Protein AF-A0A497NMZ8-F1 (afdb_monomer_lite)

Sequence (86 aa):
TTGRGAPQGYPIAPVIKVCGNPRTSEKLSEHIDVDVSDVITKNKTLEEAAEKVFEKLVKVASGEKTNAEITGYDKTIDIYVRGIIL

Structure (mmCIF, N/CA/C/O backbone):
data_AF-A0A497NMZ8-F1
#
_entry.id   AF-A0A497NMZ8-F1
#
loop_
_atom_site.group_PDB
_atom_site.id
_atom_site.type_symbol
_atom_site.label_atom_id
_atom_site.label_alt_id
_atom_site.label_comp_id
_atom_site.label_asym_id
_atom_site.label_entity_id
_atom_site.label_seq_id
_atom_site.pdbx_PDB_ins_code
_atom_site.Cartn_x
_atom_site.Cartn_y
_atom_site.Cartn_z
_atom_site.occupancy
_atom_site.B_iso_or_equiv
_atom_site.auth_seq_id
_atom_site.auth_comp_id
_atom_site.auth_asym_id
_atom_site.auth_atom_id
_atom_site.pdbx_PDB_model_num
ATOM 1 N N . THR A 1 1 ? 2.442 -5.622 4.097 1.00 74.19 1 THR A N 1
ATOM 2 C CA . THR A 1 1 ? 2.358 -4.639 5.203 1.00 74.19 1 THR A CA 1
ATOM 3 C C . THR A 1 1 ? 3.761 -4.236 5.640 1.00 74.19 1 THR A C 1
ATOM 5 O O . THR A 1 1 ? 4.709 -4.957 5.346 1.00 74.19 1 THR A O 1
ATOM 8 N N . THR A 1 2 ? 3.938 -3.087 6.297 1.00 85.00 2 THR A N 1
ATOM 9 C CA . THR A 1 2 ? 5.219 -2.669 6.895 1.00 85.00 2 THR A CA 1
ATOM 10 C C . THR A 1 2 ? 5.001 -1.870 8.181 1.00 85.00 2 THR A C 1
ATOM 12 O O . THR A 1 2 ? 4.084 -1.064 8.262 1.00 85.00 2 THR A O 1
ATOM 15 N N . GLY A 1 3 ? 5.848 -2.073 9.192 1.00 80.50 3 GLY A N 1
ATOM 16 C CA . GLY A 1 3 ? 5.871 -1.255 10.417 1.00 80.50 3 GLY A CA 1
ATOM 17 C C . GLY A 1 3 ? 7.121 -0.381 10.556 1.00 80.50 3 GLY A C 1
ATOM 18 O O . GLY A 1 3 ? 7.216 0.401 11.498 1.00 80.50 3 GLY A O 1
ATOM 19 N N . ARG A 1 4 ? 8.089 -0.542 9.642 1.00 87.69 4 ARG A N 1
ATOM 20 C CA . ARG A 1 4 ? 9.395 0.144 9.647 1.00 87.69 4 ARG A CA 1
ATOM 21 C C . ARG A 1 4 ? 9.715 0.861 8.330 1.00 87.69 4 ARG A C 1
ATOM 23 O O . ARG A 1 4 ? 10.780 1.454 8.232 1.00 87.69 4 ARG A O 1
ATOM 30 N N . GLY A 1 5 ? 8.805 0.813 7.355 1.00 84.94 5 GLY A N 1
ATOM 31 C CA . GLY A 1 5 ? 8.919 1.547 6.094 1.00 84.94 5 GLY A CA 1
ATOM 32 C C . GLY A 1 5 ? 9.843 0.889 5.079 1.00 84.94 5 GLY A C 1
ATOM 33 O O . GLY A 1 5 ? 10.673 1.552 4.480 1.00 84.94 5 GLY A O 1
ATOM 34 N N . ALA A 1 6 ? 9.709 -0.424 4.911 1.00 87.75 6 ALA A N 1
ATOM 35 C CA . ALA A 1 6 ? 10.410 -1.180 3.878 1.00 87.75 6 ALA A CA 1
ATOM 36 C C . ALA A 1 6 ? 9.907 -0.727 2.481 1.00 87.75 6 ALA A C 1
ATOM 38 O O . ALA A 1 6 ? 8.745 -1.024 2.159 1.00 87.75 6 ALA A O 1
ATOM 39 N N . PRO A 1 7 ? 10.720 -0.007 1.676 1.00 87.12 7 PRO A N 1
ATOM 40 C CA . PRO A 1 7 ? 10.235 0.694 0.484 1.00 87.12 7 PRO A CA 1
ATOM 41 C C . PRO A 1 7 ? 10.070 -0.212 -0.746 1.00 87.12 7 PRO A C 1
ATOM 43 O O . PRO A 1 7 ? 9.537 0.236 -1.752 1.00 87.12 7 PRO A O 1
ATOM 46 N N . GLN A 1 8 ? 10.490 -1.483 -0.668 1.00 89.62 8 GLN A N 1
ATOM 47 C CA . GLN A 1 8 ? 10.553 -2.434 -1.788 1.00 89.62 8 GLN A CA 1
ATOM 48 C C . GLN A 1 8 ? 9.217 -2.558 -2.536 1.00 89.62 8 GLN A C 1
ATOM 50 O O . GLN A 1 8 ? 8.222 -3.005 -1.952 1.00 89.62 8 GLN A O 1
ATOM 55 N N . GLY A 1 9 ? 9.220 -2.203 -3.819 1.00 92.19 9 GLY A N 1
ATOM 56 C CA . GLY A 1 9 ? 8.211 -2.585 -4.802 1.00 92.19 9 GLY A CA 1
ATOM 57 C C . GLY A 1 9 ? 8.571 -3.889 -5.511 1.00 92.19 9 GLY A C 1
ATOM 58 O O . GLY A 1 9 ? 9.402 -4.662 -5.030 1.00 92.19 9 GLY A O 1
ATOM 59 N N . TYR A 1 10 ? 7.931 -4.137 -6.652 1.00 93.94 10 TYR A N 1
ATOM 60 C CA . TYR A 1 10 ? 8.198 -5.308 -7.481 1.00 93.94 10 TYR A CA 1
ATOM 61 C C . TYR A 1 10 ? 8.019 -4.964 -8.969 1.00 93.94 10 TYR A C 1
ATOM 63 O O . TYR A 1 10 ? 7.053 -4.282 -9.303 1.00 93.94 10 TYR A O 1
ATOM 71 N N . PRO A 1 11 ? 8.889 -5.449 -9.876 1.00 91.62 11 PRO A N 1
ATOM 72 C CA . PRO A 1 11 ? 8.909 -4.955 -11.258 1.00 91.62 11 PRO A CA 1
ATOM 73 C C . PRO A 1 11 ? 7.793 -5.525 -12.138 1.00 91.62 11 PRO A C 1
ATOM 75 O O . PRO A 1 11 ? 7.549 -5.025 -13.231 1.00 91.62 11 PRO A O 1
ATOM 78 N N . ILE A 1 12 ? 7.150 -6.610 -11.698 1.00 92.06 12 ILE A N 1
ATOM 79 C CA . ILE A 1 12 ? 6.150 -7.350 -12.487 1.00 92.06 12 ILE A CA 1
ATOM 80 C C . ILE A 1 12 ? 4.726 -7.083 -11.981 1.00 92.06 12 ILE A C 1
ATOM 82 O O . ILE A 1 12 ? 3.761 -7.280 -12.714 1.00 92.06 12 ILE A O 1
ATOM 86 N N . ALA A 1 13 ? 4.579 -6.654 -10.727 1.00 94.12 13 ALA A N 1
ATOM 87 C CA . ALA A 1 13 ? 3.281 -6.477 -10.093 1.00 94.12 13 ALA A CA 1
ATOM 88 C C . ALA A 1 13 ? 3.308 -5.267 -9.150 1.00 94.12 13 ALA A C 1
ATOM 90 O O . ALA A 1 13 ? 4.269 -5.125 -8.391 1.00 94.12 13 ALA A O 1
ATOM 91 N N . PRO A 1 14 ? 2.253 -4.435 -9.136 1.00 96.25 14 PRO A N 1
ATOM 92 C CA . PRO A 1 14 ? 2.175 -3.304 -8.224 1.00 96.25 14 PRO A CA 1
ATOM 93 C C . PRO A 1 14 ? 2.139 -3.783 -6.767 1.00 96.25 14 PRO A C 1
ATOM 95 O O . PRO A 1 14 ? 1.497 -4.782 -6.431 1.00 96.25 14 PRO A O 1
ATOM 98 N N . VAL A 1 15 ? 2.815 -3.050 -5.878 1.00 96.38 15 VAL A N 1
ATOM 99 C CA . VAL A 1 15 ? 2.917 -3.391 -4.451 1.00 96.38 15 VAL A CA 1
ATOM 100 C C . VAL A 1 15 ? 2.306 -2.282 -3.609 1.00 96.38 15 VAL A C 1
ATOM 102 O O . VAL A 1 15 ? 2.932 -1.256 -3.374 1.00 96.38 15 VAL A O 1
ATOM 105 N N . ILE A 1 16 ? 1.103 -2.523 -3.087 1.00 97.69 16 ILE A N 1
ATOM 106 C CA . ILE A 1 16 ? 0.437 -1.596 -2.165 1.00 97.69 16 ILE A CA 1
ATOM 107 C C . ILE A 1 16 ? 1.054 -1.735 -0.773 1.00 97.69 16 ILE A C 1
ATOM 109 O O . ILE A 1 16 ? 0.910 -2.757 -0.088 1.00 97.69 16 ILE A O 1
ATOM 113 N N . LYS A 1 17 ? 1.747 -0.692 -0.321 1.00 96.81 17 LYS A N 1
ATOM 114 C CA . LYS A 1 17 ? 2.395 -0.656 0.984 1.00 96.81 17 LYS A CA 1
ATOM 115 C C . LYS A 1 17 ? 1.449 -0.129 2.063 1.00 96.81 17 LYS A C 1
ATOM 117 O O . LYS A 1 17 ? 1.216 1.066 2.196 1.00 96.81 17 LYS A O 1
ATOM 122 N N . VAL A 1 18 ? 0.950 -1.048 2.886 1.00 97.44 18 VAL A N 1
ATOM 123 C CA . VAL A 1 18 ? 0.098 -0.734 4.047 1.00 97.44 18 VAL A CA 1
ATOM 124 C C . VAL A 1 18 ? 0.937 -0.594 5.322 1.00 97.44 18 VAL A C 1
ATOM 126 O O . VAL A 1 18 ? 1.720 -1.504 5.625 1.00 97.44 18 VAL A O 1
ATOM 129 N N . CYS A 1 19 ? 0.755 0.487 6.088 1.00 97.25 19 CYS A N 1
ATOM 130 C CA . CYS A 1 19 ? 1.453 0.742 7.353 1.00 97.25 19 CYS A CA 1
ATOM 131 C C . CYS A 1 19 ? 0.491 1.038 8.508 1.00 97.25 19 CYS A C 1
ATOM 133 O O . CYS A 1 19 ? -0.402 1.860 8.374 1.00 97.25 19 CYS A O 1
ATOM 135 N N . GLY A 1 20 ? 0.692 0.384 9.656 1.00 95.69 20 GLY A N 1
ATOM 136 C CA . GLY A 1 20 ? -0.092 0.619 10.879 1.00 95.69 20 GLY A CA 1
ATOM 137 C C . GLY A 1 20 ? 0.650 1.399 11.968 1.00 95.69 20 GLY A C 1
ATOM 138 O O . GLY A 1 20 ? 0.112 1.594 13.053 1.00 95.69 20 GLY A O 1
ATOM 139 N N . ASN A 1 21 ? 1.897 1.816 11.723 1.00 96.38 21 ASN A N 1
ATOM 140 C CA . ASN A 1 21 ? 2.694 2.562 12.695 1.00 96.38 21 ASN A CA 1
ATOM 141 C C . ASN A 1 21 ? 2.617 4.064 12.376 1.00 96.38 21 ASN A C 1
ATOM 143 O O . ASN A 1 21 ? 3.217 4.478 11.383 1.00 96.38 21 ASN A O 1
ATOM 147 N N . PRO A 1 22 ? 1.979 4.892 13.223 1.00 95.56 22 PRO A N 1
ATOM 148 C CA . PRO A 1 22 ? 1.736 6.303 12.913 1.00 95.56 22 PRO A CA 1
ATOM 149 C C . PRO A 1 22 ? 3.036 7.086 12.700 1.00 95.56 22 PRO A C 1
ATOM 151 O O . PRO A 1 22 ? 3.131 7.905 11.792 1.00 95.56 22 PRO A O 1
ATOM 154 N N . ARG A 1 23 ? 4.089 6.776 13.472 1.00 96.31 23 ARG A N 1
ATOM 155 C CA . ARG A 1 23 ? 5.397 7.437 13.333 1.00 96.31 23 ARG A CA 1
ATOM 156 C C . ARG A 1 23 ? 6.073 7.106 12.005 1.00 96.31 23 ARG A C 1
ATOM 158 O O . ARG A 1 23 ? 6.840 7.911 11.489 1.00 96.31 23 ARG A O 1
ATOM 165 N N . THR A 1 24 ? 5.853 5.900 11.491 1.00 96.12 24 THR A N 1
ATOM 166 C CA . THR A 1 24 ? 6.408 5.465 10.206 1.00 96.12 24 THR A CA 1
ATOM 167 C C . THR A 1 24 ? 5.593 6.039 9.056 1.00 96.12 24 THR A C 1
ATOM 169 O O . THR A 1 24 ? 6.197 6.563 8.127 1.00 96.12 24 THR A O 1
ATOM 172 N N . SER A 1 25 ? 4.261 6.004 9.148 1.00 95.12 25 SER A N 1
ATOM 173 C CA . SER A 1 25 ? 3.349 6.625 8.180 1.00 95.12 25 SER A CA 1
ATOM 174 C C . SER A 1 25 ? 3.625 8.114 7.990 1.00 95.12 25 SER A C 1
ATOM 176 O O . SER A 1 25 ? 3.631 8.588 6.862 1.00 95.12 25 SER A O 1
ATOM 178 N N . GLU A 1 26 ? 3.929 8.839 9.068 1.00 95.12 26 GLU A N 1
ATOM 179 C CA . GLU A 1 26 ? 4.289 10.257 9.002 1.00 95.12 26 GLU A CA 1
ATOM 180 C C . GLU A 1 26 ? 5.663 10.485 8.348 1.00 95.12 26 GLU A C 1
ATOM 182 O O . GLU A 1 26 ? 5.789 11.284 7.424 1.00 95.12 26 GLU A O 1
ATOM 187 N N . LYS A 1 27 ? 6.703 9.774 8.806 1.00 96.31 27 LYS A N 1
ATOM 188 C CA . LYS A 1 27 ? 8.089 10.009 8.357 1.00 96.31 27 LYS A CA 1
ATOM 189 C C . LYS A 1 27 ? 8.401 9.476 6.963 1.00 96.31 27 LYS A C 1
ATOM 191 O O . LYS A 1 27 ? 9.325 9.970 6.331 1.00 96.31 27 LYS A O 1
ATOM 196 N N . LEU A 1 28 ? 7.705 8.427 6.533 1.00 95.31 28 LEU A N 1
ATOM 197 C CA . LEU A 1 28 ? 7.944 7.715 5.274 1.00 95.31 28 LEU A CA 1
ATOM 198 C C . LEU A 1 28 ? 6.669 7.683 4.423 1.00 95.31 28 LEU A C 1
ATOM 200 O O . LEU A 1 28 ? 6.402 6.695 3.739 1.00 95.31 28 LEU A O 1
ATOM 204 N N . SER A 1 29 ? 5.877 8.755 4.486 1.00 94.69 29 SER A N 1
ATOM 205 C CA . SER A 1 29 ? 4.611 8.905 3.760 1.00 94.69 29 SER A CA 1
ATOM 206 C C . SER A 1 29 ? 4.774 8.693 2.252 1.00 94.69 29 SER A C 1
ATOM 208 O O . SER A 1 29 ? 3.950 8.023 1.636 1.00 94.69 29 SER A O 1
ATOM 210 N N . GLU A 1 30 ? 5.892 9.140 1.675 1.00 95.12 30 GLU A N 1
ATOM 211 C CA . GLU A 1 30 ? 6.240 8.935 0.260 1.00 95.12 30 GLU A CA 1
ATOM 212 C C . GLU 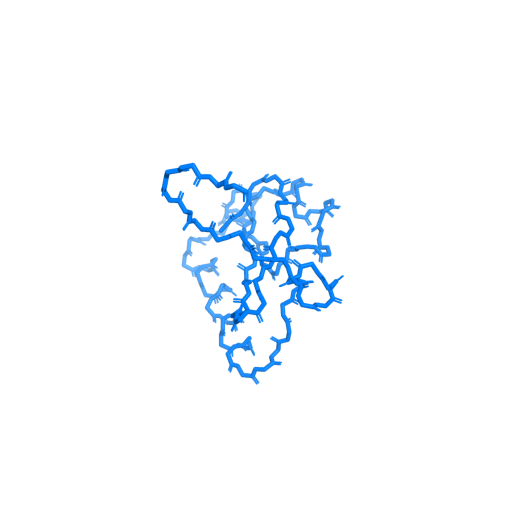A 1 30 ? 6.392 7.457 -0.136 1.00 95.12 30 GLU A C 1
ATOM 214 O O . GLU A 1 30 ? 6.313 7.127 -1.313 1.00 95.12 30 GLU A O 1
ATOM 219 N N . HIS A 1 31 ? 6.575 6.548 0.827 1.00 95.00 31 HIS A N 1
ATOM 220 C CA . HIS A 1 31 ? 6.719 5.107 0.594 1.00 95.00 31 HIS A CA 1
ATOM 221 C C . HIS A 1 31 ? 5.497 4.289 1.038 1.00 95.00 31 HIS A C 1
ATOM 223 O O . HIS A 1 31 ? 5.521 3.060 0.950 1.00 95.00 31 HIS A O 1
ATOM 229 N N . ILE A 1 32 ? 4.443 4.936 1.549 1.00 97.19 32 ILE A N 1
ATOM 230 C CA . ILE A 1 32 ? 3.272 4.263 2.123 1.00 97.19 32 ILE A CA 1
ATOM 231 C C . ILE A 1 32 ? 2.018 4.623 1.333 1.00 97.19 32 ILE A C 1
ATOM 233 O O . ILE A 1 32 ? 1.569 5.763 1.338 1.00 97.19 32 ILE A O 1
ATOM 237 N N . ASP A 1 33 ? 1.424 3.619 0.694 1.00 97.75 33 ASP A N 1
ATOM 238 C CA . ASP A 1 33 ? 0.189 3.772 -0.073 1.00 97.75 33 ASP A CA 1
ATOM 239 C C . ASP A 1 33 ? -1.046 3.897 0.825 1.00 97.75 33 ASP A C 1
ATOM 241 O O . ASP A 1 33 ? -1.988 4.614 0.491 1.00 97.75 33 ASP A O 1
ATOM 245 N N . VAL A 1 34 ? -1.068 3.173 1.952 1.00 97.88 34 VAL A N 1
ATOM 246 C CA . VAL A 1 34 ? -2.209 3.160 2.877 1.00 97.88 34 VAL A CA 1
ATOM 247 C C . VAL A 1 34 ? -1.735 3.183 4.326 1.00 97.88 34 VAL A C 1
ATOM 249 O O . VAL A 1 34 ? -1.159 2.216 4.826 1.00 97.88 34 VAL A O 1
ATOM 252 N N . ASP A 1 35 ? -2.032 4.274 5.026 1.00 97.50 35 ASP A N 1
ATOM 253 C CA . ASP A 1 35 ? -1.900 4.359 6.481 1.00 97.50 35 ASP A CA 1
ATOM 254 C C . ASP A 1 35 ? -3.168 3.829 7.168 1.00 97.50 35 ASP A C 1
ATOM 256 O O . ASP A 1 35 ? -4.261 4.335 6.916 1.00 97.50 35 ASP A O 1
ATOM 260 N N . VAL A 1 36 ? -3.016 2.829 8.032 1.00 97.69 36 VAL A N 1
ATOM 261 C CA . VAL A 1 36 ? -4.075 2.232 8.869 1.00 97.69 36 VAL A CA 1
ATOM 262 C C . VAL A 1 36 ? -3.770 2.390 10.365 1.00 97.69 36 VAL A C 1
ATOM 264 O O . VAL A 1 36 ? -4.296 1.668 11.209 1.00 97.69 36 VAL A O 1
ATOM 267 N N . SER A 1 37 ? -2.870 3.312 10.724 1.00 97.06 37 SER A N 1
ATOM 268 C CA . SER A 1 37 ? -2.510 3.586 12.122 1.00 97.06 37 SER A CA 1
ATOM 269 C C . SER A 1 37 ? -3.649 4.198 12.946 1.00 97.06 37 SER A C 1
ATOM 271 O O . SER A 1 37 ? -3.599 4.213 14.180 1.00 97.06 37 SER A O 1
ATOM 273 N N . ASP A 1 38 ? -4.697 4.685 12.288 1.00 96.94 38 ASP A N 1
ATOM 274 C CA . ASP A 1 38 ? -5.917 5.218 12.891 1.00 96.94 38 ASP A CA 1
ATOM 275 C C . ASP A 1 38 ?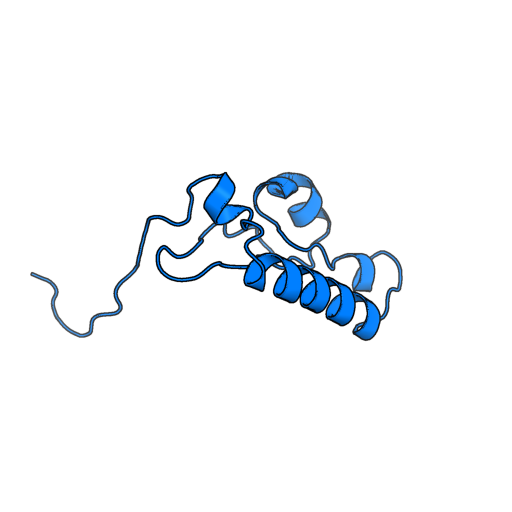 -6.746 4.158 13.627 1.00 96.94 38 ASP A C 1
ATOM 277 O O . ASP A 1 38 ? -7.441 4.507 14.583 1.00 96.94 38 ASP A O 1
ATOM 281 N N . VAL A 1 39 ? -6.582 2.874 13.294 1.00 96.75 39 VAL A N 1
ATOM 282 C CA . VAL A 1 39 ? -7.139 1.756 14.077 1.00 96.75 39 VAL A CA 1
ATOM 283 C C . VAL A 1 39 ? -6.670 1.820 15.533 1.00 96.75 39 VAL A C 1
ATOM 285 O O . VAL A 1 39 ? -7.451 1.627 16.458 1.00 96.75 39 VAL A O 1
ATOM 288 N N . ILE A 1 40 ? -5.394 2.152 15.754 1.00 93.81 40 ILE A N 1
ATOM 289 C CA . ILE A 1 40 ? -4.794 2.215 17.095 1.00 93.81 40 ILE A CA 1
ATOM 290 C C . ILE A 1 40 ? -4.882 3.632 17.677 1.00 93.81 40 ILE A C 1
ATOM 292 O O . ILE A 1 40 ? -5.061 3.803 18.879 1.00 93.81 40 ILE A O 1
ATOM 296 N N . THR A 1 41 ? -4.733 4.665 16.843 1.00 95.75 41 THR A N 1
ATOM 297 C CA . THR A 1 41 ? -4.595 6.057 17.315 1.00 95.75 41 THR A CA 1
ATOM 298 C C . THR A 1 41 ? -5.907 6.828 17.404 1.00 95.75 41 THR A C 1
ATOM 300 O O . THR A 1 41 ? -5.978 7.812 18.136 1.00 95.75 41 THR A O 1
ATOM 303 N N . LYS A 1 42 ? -6.936 6.417 16.654 1.00 95.00 42 LYS A N 1
ATOM 304 C CA . LYS A 1 42 ? -8.204 7.151 16.505 1.00 95.00 42 LYS A CA 1
ATOM 305 C C . LYS A 1 42 ? -9.438 6.267 16.694 1.00 95.00 42 LYS A C 1
ATOM 307 O O . LYS A 1 42 ? -10.537 6.702 16.369 1.00 95.00 42 LYS A O 1
ATOM 312 N N . ASN A 1 43 ? -9.263 5.062 17.240 1.00 94.38 43 ASN A N 1
ATOM 313 C CA . ASN A 1 43 ? -10.348 4.126 17.543 1.00 94.38 43 ASN A CA 1
ATOM 314 C C . ASN A 1 43 ? -11.186 3.729 16.308 1.00 94.38 43 ASN A C 1
ATOM 316 O O . ASN A 1 43 ? -12.378 3.449 16.426 1.00 94.38 43 ASN A O 1
ATOM 320 N N . LYS A 1 44 ? -10.566 3.734 15.118 1.00 96.00 44 LYS A N 1
ATOM 321 C CA . LYS A 1 44 ? -11.183 3.216 13.893 1.00 96.00 44 LYS A CA 1
ATOM 322 C C . LYS A 1 44 ? -11.318 1.700 13.956 1.00 96.00 44 LYS A C 1
ATOM 324 O O . LYS A 1 44 ? -10.491 1.011 14.552 1.00 96.00 44 LYS A O 1
ATOM 329 N N . THR A 1 45 ? -12.350 1.187 13.307 1.00 97.88 45 THR A N 1
ATOM 330 C CA . THR A 1 45 ? -12.591 -0.255 13.213 1.00 97.88 45 THR A CA 1
ATOM 331 C C . THR A 1 45 ? -11.672 -0.917 12.186 1.00 97.88 45 THR A C 1
ATOM 333 O O . THR A 1 45 ? -11.118 -0.262 11.295 1.00 97.88 45 THR A O 1
ATOM 336 N N . LEU A 1 46 ? -11.500 -2.237 12.297 1.00 96.94 46 LEU A N 1
ATOM 337 C CA . LEU A 1 46 ? -10.751 -3.005 11.299 1.00 96.94 46 LEU A CA 1
ATOM 338 C C . LEU A 1 46 ? -11.474 -3.010 9.952 1.00 96.94 46 LEU A C 1
ATOM 340 O O . LEU A 1 46 ? -10.820 -3.008 8.915 1.00 96.94 46 LEU A O 1
ATOM 344 N N . GLU A 1 47 ? -12.803 -2.967 9.971 1.00 98.19 47 GLU A N 1
ATOM 345 C CA . GLU A 1 47 ? -13.665 -2.893 8.798 1.00 98.19 47 GLU A CA 1
ATOM 346 C C . GLU A 1 47 ? -13.407 -1.603 8.008 1.00 98.19 47 GLU A C 1
ATOM 348 O O . GLU A 1 47 ? -13.199 -1.654 6.799 1.00 98.19 47 GLU A O 1
ATOM 353 N N . GLU A 1 48 ? -13.311 -0.453 8.682 1.00 98.00 48 GLU A N 1
ATOM 354 C CA . GLU A 1 48 ? -12.963 0.817 8.030 1.00 98.00 48 GLU A CA 1
ATOM 355 C C . GLU A 1 48 ? -11.548 0.805 7.433 1.00 98.00 48 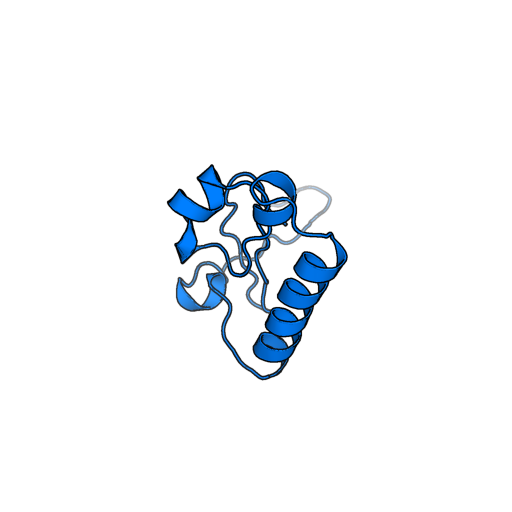GLU A C 1
ATOM 357 O O . GLU A 1 48 ? -11.316 1.351 6.352 1.00 98.00 48 GLU A O 1
ATOM 362 N N . ALA A 1 49 ? -10.586 0.185 8.122 1.00 97.62 49 ALA A N 1
ATOM 363 C CA . ALA A 1 49 ? -9.231 0.041 7.598 1.00 97.62 49 ALA A CA 1
ATOM 364 C C . ALA A 1 49 ? -9.182 -0.909 6.390 1.00 97.62 49 ALA A C 1
ATOM 366 O O . ALA A 1 49 ? -8.458 -0.643 5.429 1.00 97.62 49 ALA A O 1
ATOM 367 N N . ALA A 1 50 ? -9.960 -1.994 6.421 1.00 97.81 50 ALA A N 1
ATOM 368 C CA . ALA A 1 50 ? -10.085 -2.937 5.318 1.00 97.81 50 ALA A CA 1
ATOM 369 C C . ALA A 1 50 ? -10.694 -2.269 4.080 1.00 97.81 50 ALA A C 1
ATOM 371 O O . ALA A 1 50 ? -10.139 -2.423 2.993 1.00 97.81 50 ALA A O 1
ATOM 372 N N . GLU A 1 51 ? -11.751 -1.468 4.252 1.00 98.50 51 GLU A N 1
ATOM 373 C CA . GLU A 1 51 ? -12.369 -0.702 3.163 1.00 98.50 51 GLU A CA 1
ATOM 374 C C . GLU A 1 51 ? -11.346 0.229 2.502 1.00 98.50 51 GLU A C 1
ATOM 376 O O . GLU A 1 51 ? -11.160 0.203 1.290 1.00 98.50 51 GLU A O 1
ATOM 381 N N . LYS A 1 52 ? -10.566 0.966 3.301 1.00 98.00 52 LYS A N 1
ATOM 382 C CA . LYS A 1 52 ? -9.510 1.854 2.791 1.00 98.00 52 LYS A CA 1
ATOM 383 C C . LYS A 1 52 ? -8.454 1.109 1.962 1.00 98.00 52 LYS A C 1
ATOM 385 O O . LYS A 1 52 ? -7.989 1.614 0.938 1.00 98.00 52 LYS A O 1
ATOM 390 N N . VAL A 1 53 ? -8.051 -0.085 2.403 1.00 98.25 53 VAL A N 1
ATOM 391 C CA . VAL A 1 53 ? -7.109 -0.936 1.655 1.00 98.25 53 VAL A CA 1
ATOM 392 C C . VAL A 1 53 ? -7.755 -1.455 0.369 1.00 98.25 53 VAL A C 1
ATOM 394 O O . VAL A 1 53 ? -7.102 -1.459 -0.675 1.00 98.25 53 VAL A O 1
ATOM 397 N N . PHE A 1 54 ? -9.024 -1.859 0.426 1.00 98.56 54 PHE A N 1
ATOM 398 C CA . PHE A 1 54 ? -9.771 -2.365 -0.719 1.00 98.56 54 PHE A CA 1
ATOM 399 C C . PHE A 1 54 ? -9.982 -1.289 -1.791 1.00 98.56 54 PHE A C 1
ATOM 401 O O . PHE A 1 54 ? -9.688 -1.527 -2.961 1.00 98.56 54 PHE A O 1
ATOM 408 N N . GLU A 1 55 ? -10.376 -0.075 -1.409 1.00 98.69 55 GLU A N 1
ATOM 409 C CA . GLU A 1 55 ? -10.497 1.059 -2.328 1.00 98.69 55 GLU A CA 1
ATOM 410 C C . GLU A 1 55 ? -9.176 1.347 -3.054 1.00 98.69 55 GLU A C 1
ATOM 412 O O . GLU A 1 55 ? -9.155 1.521 -4.276 1.00 98.69 55 GLU A O 1
ATOM 417 N N . LYS A 1 56 ? -8.049 1.369 -2.325 1.00 98.56 56 LYS A N 1
ATOM 418 C CA . LYS A 1 56 ? -6.724 1.558 -2.935 1.00 98.56 56 LYS A CA 1
ATOM 419 C C . LYS A 1 56 ? -6.379 0.405 -3.878 1.00 98.56 56 LYS A C 1
ATOM 421 O O . LYS A 1 56 ? -5.835 0.658 -4.950 1.00 98.56 56 LYS A O 1
ATOM 426 N N . LEU A 1 57 ? -6.727 -0.834 -3.523 1.00 98.62 57 LEU A N 1
ATOM 427 C CA . LEU A 1 57 ? -6.551 -2.001 -4.389 1.00 98.62 57 LEU A CA 1
ATOM 428 C C . LEU A 1 57 ? -7.310 -1.848 -5.705 1.00 98.62 57 LEU A C 1
ATOM 430 O O . LEU A 1 57 ? -6.715 -2.049 -6.760 1.00 98.62 57 LEU A O 1
ATOM 434 N N . VAL A 1 58 ? -8.581 -1.444 -5.662 1.00 98.69 58 VAL A N 1
ATOM 435 C CA . VAL A 1 58 ? -9.391 -1.227 -6.870 1.00 98.69 58 VAL A CA 1
ATOM 436 C C . VAL A 1 58 ? -8.786 -0.133 -7.748 1.00 98.69 58 VAL A C 1
ATOM 438 O O . VAL A 1 58 ? -8.674 -0.314 -8.962 1.00 98.69 58 VAL A O 1
ATOM 441 N N . LYS A 1 59 ? -8.342 0.982 -7.157 1.00 98.75 59 LYS A N 1
ATOM 442 C CA . LYS A 1 59 ? -7.704 2.071 -7.912 1.00 98.75 59 LYS A CA 1
ATOM 443 C C . LYS A 1 59 ? -6.402 1.634 -8.581 1.00 98.75 59 LYS A C 1
ATOM 445 O O . LYS A 1 59 ? -6.199 1.917 -9.759 1.00 98.75 59 LYS A O 1
ATOM 450 N N . VAL A 1 60 ? -5.554 0.896 -7.867 1.00 98.50 60 VAL A N 1
ATOM 451 C CA . VAL A 1 60 ? -4.291 0.372 -8.411 1.00 98.50 60 VAL A CA 1
ATOM 452 C C . VAL A 1 60 ? -4.548 -0.656 -9.509 1.00 98.50 60 VAL A C 1
ATOM 454 O O . VAL A 1 60 ? -3.949 -0.579 -10.578 1.00 98.50 60 VAL A O 1
ATOM 457 N N . ALA A 1 61 ? -5.511 -1.559 -9.312 1.00 98.25 61 ALA A N 1
ATOM 458 C CA . ALA A 1 61 ? -5.949 -2.488 -10.352 1.00 98.25 61 ALA A CA 1
ATOM 459 C C . ALA A 1 61 ? -6.520 -1.767 -11.591 1.00 98.25 61 ALA A C 1
ATOM 461 O O . ALA A 1 61 ? -6.457 -2.299 -12.696 1.00 98.25 61 ALA A O 1
ATOM 462 N N . SER A 1 62 ? -7.031 -0.544 -11.414 1.00 98.50 62 SER A N 1
ATOM 463 C CA . SER A 1 62 ? -7.525 0.330 -12.486 1.00 98.50 62 SER A CA 1
ATOM 464 C C . SER A 1 62 ? -6.436 1.216 -13.115 1.00 98.50 62 SER A C 1
ATOM 466 O O . SER A 1 62 ? -6.748 2.046 -13.966 1.00 98.50 62 SER A O 1
ATOM 468 N N . GLY A 1 63 ? -5.167 1.051 -12.722 1.00 97.88 63 GLY A N 1
ATOM 469 C CA . GLY A 1 63 ? -4.018 1.742 -13.314 1.00 97.88 63 GLY A CA 1
ATOM 470 C C . GLY A 1 63 ? -3.432 2.892 -12.488 1.00 97.88 63 GLY A C 1
ATOM 471 O O . GLY A 1 63 ? -2.510 3.558 -12.962 1.00 97.88 63 GLY A O 1
ATOM 472 N N . GLU A 1 64 ? -3.919 3.146 -11.268 1.00 98.44 64 GLU A N 1
ATOM 473 C CA . GLU A 1 64 ? -3.232 4.059 -10.347 1.00 98.44 64 GLU A CA 1
ATOM 474 C C . GLU A 1 64 ? -1.869 3.471 -9.945 1.00 98.44 64 GLU A C 1
ATOM 476 O O . GLU A 1 64 ? -1.786 2.334 -9.485 1.00 98.44 64 GLU A O 1
ATOM 481 N N . LYS A 1 65 ? -0.793 4.251 -10.084 1.00 98.00 65 LYS A N 1
ATOM 482 C CA . LYS A 1 65 ? 0.544 3.815 -9.666 1.00 98.00 65 LYS A CA 1
ATOM 483 C C . LYS A 1 65 ? 0.655 3.757 -8.144 1.00 98.00 65 LYS A C 1
ATOM 485 O O . LYS A 1 65 ? 0.150 4.629 -7.436 1.00 98.00 65 LYS A O 1
ATOM 490 N N . THR A 1 66 ? 1.373 2.758 -7.652 1.00 98.06 66 THR A N 1
ATOM 491 C CA . THR A 1 66 ? 1.798 2.668 -6.253 1.00 98.06 66 THR A CA 1
ATOM 492 C C . THR A 1 66 ? 2.970 3.603 -5.976 1.00 98.06 66 THR A C 1
ATOM 494 O O . THR A 1 66 ? 3.724 3.983 -6.876 1.00 98.06 66 THR A O 1
ATOM 497 N N . ASN A 1 67 ? 3.173 3.952 -4.710 1.00 97.00 67 ASN A N 1
ATOM 498 C CA . ASN A 1 67 ? 4.285 4.803 -4.292 1.00 97.00 67 ASN A CA 1
ATOM 499 C C . ASN A 1 67 ? 5.658 4.223 -4.680 1.00 97.00 67 ASN A C 1
ATOM 501 O O . ASN A 1 67 ? 6.573 4.972 -5.029 1.00 97.00 67 ASN A O 1
ATOM 505 N N . ALA A 1 68 ? 5.812 2.895 -4.680 1.00 96.06 68 ALA A N 1
ATOM 506 C CA . ALA A 1 68 ? 7.045 2.248 -5.128 1.00 96.06 68 ALA A CA 1
ATOM 507 C C . ALA A 1 68 ? 7.303 2.456 -6.633 1.00 96.06 68 ALA A C 1
ATOM 509 O O . ALA A 1 68 ? 8.432 2.753 -7.015 1.00 96.06 68 ALA A O 1
ATOM 510 N N . GLU A 1 69 ? 6.266 2.389 -7.473 1.00 96.69 69 GLU A N 1
ATOM 511 C CA . GLU A 1 69 ? 6.367 2.685 -8.913 1.00 96.69 69 GLU A CA 1
ATOM 512 C C . GLU A 1 69 ? 6.636 4.175 -9.178 1.00 96.69 69 GLU A C 1
ATOM 514 O O . GLU A 1 69 ? 7.366 4.526 -10.104 1.00 96.69 69 GLU A O 1
ATOM 519 N N . ILE A 1 70 ? 6.064 5.072 -8.365 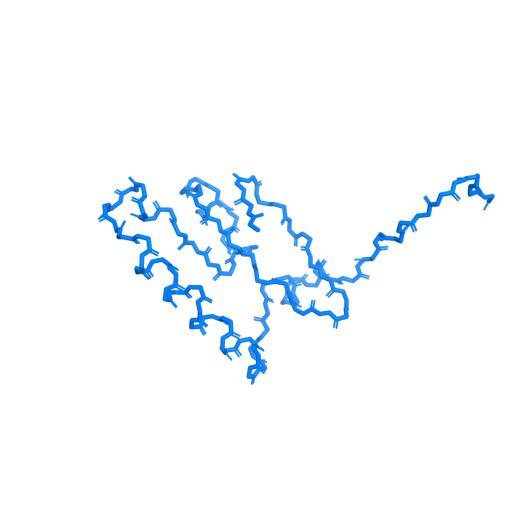1.00 96.56 70 ILE A N 1
ATOM 520 C CA . ILE A 1 70 ? 6.277 6.525 -8.484 1.00 96.56 70 ILE A CA 1
ATOM 521 C C . ILE A 1 70 ? 7.721 6.896 -8.126 1.00 96.56 70 ILE A C 1
ATOM 523 O O . ILE A 1 70 ? 8.359 7.668 -8.838 1.00 96.56 70 ILE A O 1
ATOM 527 N N . THR A 1 71 ? 8.246 6.330 -7.038 1.00 94.56 71 THR A N 1
ATOM 528 C CA . THR A 1 71 ? 9.623 6.569 -6.567 1.00 94.56 71 THR A C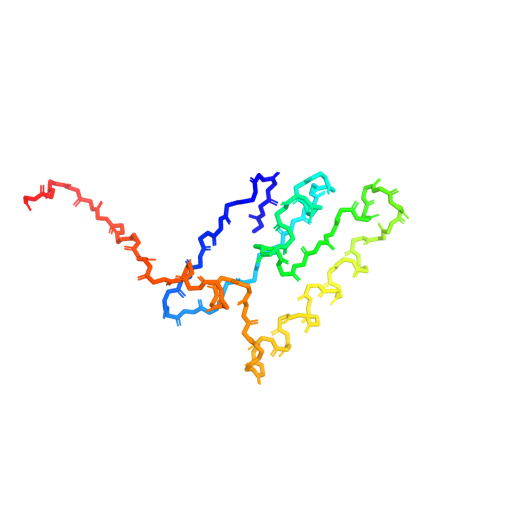A 1
ATOM 529 C C . THR A 1 71 ? 10.674 5.778 -7.354 1.00 94.56 71 THR A C 1
ATOM 531 O O . THR A 1 71 ? 11.868 6.054 -7.240 1.00 94.56 71 THR A O 1
ATOM 534 N N . GLY A 1 72 ? 10.251 4.807 -8.172 1.00 94.06 72 GLY A N 1
ATOM 535 C CA . GLY A 1 72 ? 11.128 3.930 -8.949 1.00 94.06 72 GLY A CA 1
ATOM 536 C C . GLY A 1 72 ? 11.844 2.864 -8.114 1.00 94.06 72 GLY A C 1
ATOM 537 O O . GLY A 1 72 ? 12.842 2.299 -8.570 1.00 94.06 72 GLY A O 1
ATOM 538 N N . TYR A 1 73 ? 11.359 2.598 -6.897 1.00 93.12 73 TYR A N 1
ATOM 539 C CA . TYR A 1 73 ? 11.873 1.567 -5.991 1.00 93.12 73 TYR A CA 1
ATOM 540 C C . TYR A 1 73 ? 11.196 0.200 -6.237 1.00 93.12 73 TYR A C 1
ATOM 542 O O . TYR A 1 73 ? 10.974 -0.598 -5.331 1.00 93.12 73 TYR A O 1
ATOM 550 N N . ASP A 1 74 ? 10.842 -0.075 -7.487 1.00 93.06 74 ASP A N 1
ATOM 551 C CA . ASP A 1 74 ? 10.155 -1.270 -7.976 1.00 93.06 74 ASP A CA 1
ATOM 552 C C . ASP A 1 74 ? 11.021 -2.105 -8.933 1.00 93.06 74 ASP A C 1
ATOM 554 O O . ASP A 1 74 ? 10.607 -3.163 -9.381 1.00 93.06 74 ASP A O 1
ATOM 558 N N . LYS A 1 75 ? 12.244 -1.664 -9.241 1.00 89.00 75 LYS A N 1
ATOM 559 C CA . LYS A 1 75 ? 13.063 -2.239 -10.326 1.00 89.00 75 LYS A CA 1
ATOM 560 C C . LYS A 1 75 ? 13.839 -3.501 -9.963 1.00 89.00 75 LYS A C 1
ATOM 562 O O . LYS A 1 75 ? 14.352 -4.181 -10.849 1.00 89.00 75 LYS A O 1
ATOM 567 N N . THR A 1 76 ? 13.994 -3.788 -8.677 1.00 84.19 76 THR A N 1
ATOM 568 C CA . THR A 1 76 ? 14.832 -4.889 -8.194 1.00 84.19 76 THR A CA 1
ATOM 569 C C . THR A 1 76 ? 13.993 -6.122 -7.902 1.00 84.19 76 THR A C 1
ATOM 571 O O . THR A 1 76 ? 12.945 -6.022 -7.267 1.00 84.19 76 THR A O 1
ATOM 574 N N . ILE A 1 77 ? 14.487 -7.287 -8.313 1.00 83.88 77 ILE A N 1
ATOM 575 C CA . ILE A 1 77 ? 13.899 -8.586 -8.001 1.00 83.88 77 ILE A CA 1
ATOM 576 C C . ILE A 1 77 ? 14.944 -9.455 -7.308 1.00 83.88 77 ILE A C 1
ATOM 578 O O . ILE A 1 77 ? 16.028 -9.676 -7.845 1.00 83.88 77 ILE A O 1
ATOM 582 N N . ASP A 1 78 ? 14.600 -9.967 -6.131 1.00 83.56 78 ASP A N 1
ATOM 583 C CA . ASP A 1 78 ? 15.375 -11.023 -5.492 1.00 83.56 78 ASP A CA 1
ATOM 584 C C . ASP A 1 78 ? 14.837 -12.367 -5.981 1.00 83.56 78 ASP A C 1
ATOM 586 O O . ASP A 1 78 ? 13.687 -12.736 -5.721 1.00 83.56 78 ASP A O 1
ATOM 590 N N . ILE A 1 79 ? 15.662 -13.097 -6.729 1.00 85.38 79 ILE A N 1
ATOM 591 C CA . ILE A 1 79 ? 15.321 -14.440 -7.193 1.00 85.38 79 ILE A CA 1
ATOM 592 C C . ILE A 1 79 ? 15.746 -15.424 -6.112 1.00 85.38 79 ILE A C 1
ATOM 594 O O . ILE A 1 79 ? 16.931 -15.589 -5.823 1.00 85.38 79 ILE A O 1
ATOM 598 N N . TYR A 1 80 ? 14.766 -16.099 -5.517 1.00 87.94 80 TYR A N 1
ATOM 599 C CA . TYR A 1 80 ? 15.052 -17.178 -4.586 1.00 87.94 80 TYR A CA 1
ATOM 600 C C . TYR A 1 80 ? 15.703 -18.349 -5.325 1.00 87.94 80 TYR A C 1
ATOM 602 O O . TYR A 1 80 ? 15.1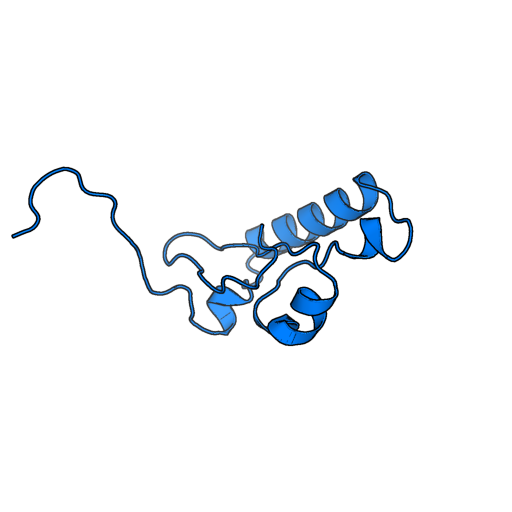12 -18.939 -6.230 1.00 87.94 80 TYR A O 1
ATOM 610 N N . VAL A 1 81 ? 16.906 -18.712 -4.896 1.00 90.44 81 VAL A N 1
ATOM 611 C CA . VAL A 1 81 ? 17.660 -19.853 -5.415 1.00 90.44 81 VAL A CA 1
ATOM 612 C C . VAL A 1 81 ? 18.090 -20.757 -4.264 1.00 90.44 81 VAL A C 1
ATOM 614 O O . VAL A 1 81 ? 18.307 -20.305 -3.139 1.00 90.44 81 VAL A O 1
ATOM 617 N N . ARG A 1 82 ? 18.192 -22.060 -4.537 1.00 91.12 82 ARG A N 1
ATOM 618 C CA . ARG A 1 82 ? 18.719 -23.060 -3.599 1.00 91.12 82 ARG A CA 1
ATOM 619 C C . ARG A 1 82 ? 20.021 -23.629 -4.154 1.00 91.12 82 ARG A C 1
ATOM 621 O O . ARG A 1 82 ? 20.054 -24.022 -5.315 1.00 91.12 82 ARG A O 1
ATOM 628 N N . GLY A 1 83 ? 21.047 -23.735 -3.310 1.00 89.38 83 GLY A N 1
ATOM 629 C CA . GLY A 1 83 ? 22.362 -24.265 -3.685 1.00 89.38 83 GLY A CA 1
ATOM 630 C C . GLY A 1 83 ? 23.416 -23.176 -3.893 1.00 89.38 83 GLY A C 1
ATOM 631 O O . GLY A 1 83 ? 23.206 -22.021 -3.529 1.00 89.38 83 GLY A O 1
ATOM 632 N N . ILE A 1 84 ? 24.572 -23.569 -4.431 1.00 84.81 84 ILE A N 1
ATOM 633 C CA . ILE A 1 84 ? 25.690 -22.654 -4.691 1.00 84.81 84 ILE A CA 1
ATOM 634 C C . ILE A 1 84 ? 25.349 -21.786 -5.905 1.00 84.81 84 ILE A C 1
ATOM 636 O O . ILE A 1 84 ? 25.025 -22.308 -6.970 1.00 84.81 84 ILE A O 1
ATOM 640 N N . ILE A 1 85 ? 25.448 -20.470 -5.728 1.00 78.62 85 ILE A N 1
ATOM 641 C CA . ILE A 1 85 ? 25.441 -19.481 -6.807 1.00 78.62 85 ILE A CA 1
ATOM 642 C C . ILE A 1 85 ? 26.912 -19.268 -7.179 1.00 78.62 85 ILE A C 1
ATOM 644 O O . ILE A 1 85 ? 27.693 -18.875 -6.311 1.00 78.62 85 ILE A O 1
ATOM 648 N N . LEU A 1 86 ? 27.288 -19.615 -8.411 1.00 69.75 86 LEU A N 1
ATOM 649 C CA . LEU A 1 86 ? 28.626 -19.370 -8.964 1.00 69.75 86 LEU A CA 1
ATOM 650 C C . LEU A 1 86 ? 28.712 -17.974 -9.583 1.00 69.75 86 LEU A C 1
ATOM 652 O O . LEU A 1 86 ? 27.694 -17.541 -10.171 1.00 69.75 86 LEU A O 1
#

Secondary structure (DSSP, 8-state):
-BSS------SSS----EE--HHHHHHTGGG-SEE-THHHHS---HHHHHHHHHHHHHHHHTTPPPHHHHHTTT--------S---

Radius of gyration: 14.87 Å; chains: 1; bounding box: 42×34×31 Å

pLDDT: mean 93.75, std 5.8, range [69.75, 98.75]

Foldseek 3Di:
DDAQLPQAAAQPDADAAEYLHVVCCVVNVLRHNHYPVCVVVVVDDPVVSVVRVVVSVVVVVVPDHHSCVVVVNHPDDDDDDDDDDD